Protein AF-A0A0G0X7K5-F1 (afdb_monomer)

Foldseek 3Di:
DDDDDDDPDDDDDDDDDPDDDDPLDDDDDDPVVVVVVVVVVVVVVVVPPDDPPPVPPDWDKDKDDPDPFKIKIFTHPQVFDWDKDWDPDFDDQQKDWPPDPFGWDDDSNTTTITGDNTDDGDMIMIGGNVVVVVVVVVVVVVVVVVVVVVVVVVVVVVVVVVVVVVVPD

Sequence (169 aa):
MSIIPINGGTEFELINYTGFNTVNALLILETSEYSQLLGGVRTVNSGMDREPDFTRIYPDITVKQINPTRYEFNVRGAGAATGVVSFAKPFNKNWELVGLEQEPVVINGYVNGWEIPELTDGDYVIEYKPQRYFYFGSIVSLLTLGGLVFYLIEAKLVRVSVRRSKSHG

Radius of gyration: 30.06 Å; Cα contacts (8 Å, |Δi|>4): 167; chains: 1; bounding box: 74×30×95 Å

Secondary structure (DSSP, 8-state):
-------SS--------SS-----------HHHHHHHHHHHHHHHTT--S---TTS-PPEEEEEEEETTEEEEEEES-TTEEEEEEEEEE--TTEEEETS----EEETTTEEEEEEEEE-SEEEEEEETHHHHHHHHHHHHHHHHHHHHHHHHHHHHHHHHHHHHTT--

Structure (mmCIF, N/CA/C/O backbone):
data_AF-A0A0G0X7K5-F1
#
_entry.id   AF-A0A0G0X7K5-F1
#
loop_
_atom_site.group_PDB
_atom_site.id
_atom_site.type_symbol
_atom_site.label_atom_id
_atom_site.label_alt_id
_atom_site.label_comp_id
_atom_site.label_asym_id
_atom_site.label_entity_id
_atom_site.label_seq_id
_atom_site.pdbx_PDB_ins_code
_atom_site.Cartn_x
_atom_site.Cartn_y
_atom_site.Cartn_z
_atom_site.occupancy
_atom_site.B_iso_or_equiv
_atom_site.auth_seq_id
_atom_site.auth_comp_id
_atom_site.auth_asym_id
_atom_site.auth_atom_id
_atom_site.pdbx_PDB_model_num
ATOM 1 N N . MET A 1 1 ? 9.930 -7.606 -25.739 1.00 44.78 1 MET A N 1
ATOM 2 C CA . MET A 1 1 ? 8.893 -7.356 -26.763 1.00 44.78 1 MET A CA 1
ATOM 3 C C . MET A 1 1 ? 8.997 -8.474 -27.785 1.00 44.78 1 MET A C 1
ATOM 5 O O . MET A 1 1 ? 10.065 -8.625 -28.357 1.00 44.78 1 MET A O 1
ATOM 9 N N . SER A 1 2 ? 7.964 -9.303 -27.938 1.00 49.69 2 SER A N 1
ATOM 10 C CA . SER A 1 2 ? 7.922 -10.324 -28.995 1.00 49.69 2 SER A CA 1
ATOM 11 C C . SER A 1 2 ? 6.981 -9.830 -30.086 1.00 49.69 2 SER A C 1
ATOM 13 O O . SER A 1 2 ? 5.915 -9.311 -29.760 1.00 49.69 2 SER A O 1
ATOM 15 N N . ILE A 1 3 ? 7.386 -9.932 -31.352 1.00 55.00 3 ILE A N 1
ATOM 16 C CA . ILE A 1 3 ? 6.558 -9.527 -32.492 1.00 55.00 3 ILE A CA 1
ATOM 17 C C . ILE A 1 3 ? 6.339 -10.759 -33.365 1.00 55.00 3 ILE A C 1
ATOM 19 O O . ILE A 1 3 ? 7.305 -11.356 -33.838 1.00 55.00 3 ILE A O 1
ATOM 23 N N . ILE A 1 4 ? 5.077 -11.143 -33.552 1.00 62.53 4 ILE A N 1
ATOM 24 C CA . ILE A 1 4 ? 4.682 -12.379 -34.234 1.00 62.53 4 ILE A CA 1
ATOM 25 C C . ILE A 1 4 ? 3.898 -12.002 -35.500 1.00 62.53 4 ILE A C 1
ATOM 27 O O . ILE A 1 4 ? 2.893 -11.300 -35.385 1.00 62.53 4 ILE A O 1
ATOM 31 N N . PRO A 1 5 ? 4.329 -12.426 -36.702 1.00 59.19 5 PRO A N 1
ATOM 32 C CA . PRO A 1 5 ? 3.564 -12.209 -37.926 1.00 59.19 5 PRO A CA 1
ATOM 33 C C . PRO A 1 5 ? 2.295 -13.074 -37.929 1.00 59.19 5 PRO A C 1
ATOM 35 O O . PRO A 1 5 ? 2.350 -14.269 -37.642 1.00 59.19 5 PRO A O 1
ATOM 38 N N . ILE A 1 6 ? 1.154 -12.466 -38.257 1.00 63.25 6 ILE A N 1
ATOM 39 C CA . ILE A 1 6 ? -0.174 -13.092 -38.210 1.00 63.25 6 ILE A CA 1
ATOM 40 C C . ILE A 1 6 ? -0.648 -13.346 -39.649 1.00 63.25 6 ILE A C 1
ATOM 42 O O . ILE A 1 6 ? -0.846 -12.392 -40.396 1.00 63.25 6 ILE A O 1
ATOM 46 N N . ASN A 1 7 ? -0.853 -14.608 -40.043 1.00 58.62 7 ASN A N 1
ATOM 47 C CA . ASN A 1 7 ? -1.317 -14.988 -41.387 1.00 58.62 7 ASN A CA 1
ATOM 48 C C . ASN A 1 7 ? -2.648 -15.757 -41.308 1.00 58.62 7 ASN A C 1
ATOM 50 O O . ASN A 1 7 ? -2.661 -16.977 -41.424 1.00 58.62 7 ASN A O 1
ATOM 54 N N . GLY A 1 8 ? -3.761 -15.035 -41.129 1.00 61.16 8 GLY A N 1
ATOM 55 C CA . GLY A 1 8 ? -5.125 -15.589 -41.123 1.00 61.16 8 GLY A CA 1
ATOM 56 C C . GLY A 1 8 ? -5.477 -16.448 -39.894 1.00 61.16 8 GLY A C 1
ATOM 57 O O . GLY A 1 8 ? -4.649 -17.187 -39.376 1.00 61.16 8 GLY A O 1
ATOM 58 N N . GLY A 1 9 ? -6.725 -16.334 -39.413 1.00 56.75 9 GLY A N 1
ATOM 59 C CA . GLY A 1 9 ? -7.329 -17.227 -38.406 1.00 56.75 9 GLY A CA 1
ATOM 60 C C . GLY A 1 9 ? -6.487 -17.510 -37.155 1.00 56.75 9 GLY A C 1
ATOM 61 O O . GLY A 1 9 ? -6.397 -18.657 -36.736 1.00 56.75 9 GLY A O 1
ATOM 62 N N . THR A 1 10 ? -5.815 -16.503 -36.596 1.00 64.88 10 THR A N 1
ATOM 63 C CA . THR A 1 10 ? -4.882 -16.709 -35.480 1.00 64.88 10 THR A CA 1
ATOM 64 C C . THR A 1 10 ? -5.590 -16.573 -34.138 1.00 64.88 10 THR A C 1
ATOM 66 O O . THR A 1 10 ? -6.101 -15.505 -33.803 1.00 64.88 10 THR A O 1
ATOM 69 N N . GLU A 1 11 ? -5.594 -17.657 -33.368 1.00 60.44 11 GLU A N 1
ATOM 70 C CA . GLU A 1 11 ? -6.026 -17.676 -31.973 1.00 60.44 11 GLU A CA 1
ATOM 71 C C . GLU A 1 11 ? -4.807 -17.512 -31.058 1.00 60.44 11 GLU A C 1
ATOM 73 O O . GLU A 1 11 ? -3.760 -18.124 -31.275 1.00 60.44 11 GLU A O 1
ATOM 78 N N . PHE A 1 12 ? -4.935 -16.661 -30.040 1.00 64.31 12 PHE A N 1
ATOM 79 C CA . PHE A 1 12 ? -3.901 -16.447 -29.032 1.00 64.31 12 PHE A CA 1
ATOM 80 C C . PHE A 1 12 ? -4.376 -17.014 -27.702 1.00 64.31 12 PHE A C 1
ATOM 82 O O . PHE A 1 12 ? -5.372 -16.549 -27.148 1.00 64.31 12 PHE A O 1
ATOM 89 N N . GLU A 1 13 ? -3.636 -17.980 -27.166 1.00 60.25 13 GLU A N 1
ATOM 90 C CA . GLU A 1 13 ? -3.851 -18.480 -25.813 1.00 60.25 13 GLU A CA 1
ATOM 91 C C . GLU A 1 13 ? -2.843 -17.819 -24.867 1.00 60.25 13 GLU A C 1
ATOM 93 O O . GLU A 1 13 ? -1.630 -18.019 -24.965 1.00 60.25 13 GLU A O 1
ATOM 98 N N . LEU A 1 14 ? -3.341 -16.982 -23.956 1.00 62.12 14 LEU A N 1
ATOM 99 C CA . LEU A 1 14 ? -2.516 -16.372 -22.918 1.00 62.12 14 LEU A CA 1
ATOM 100 C C . LEU A 1 14 ? -2.311 -17.379 -21.785 1.00 62.12 14 LEU A C 1
ATOM 102 O O . LEU A 1 14 ? -3.118 -17.484 -20.863 1.00 62.12 14 LEU A O 1
ATOM 106 N N . ILE A 1 15 ? -1.209 -18.117 -21.859 1.00 55.06 15 ILE A N 1
ATOM 107 C CA . ILE A 1 15 ? -0.809 -19.084 -20.836 1.00 55.06 15 ILE A CA 1
ATOM 108 C C . ILE A 1 15 ? -0.073 -18.389 -19.686 1.00 55.06 15 ILE A C 1
ATOM 110 O O . ILE A 1 15 ? 1.026 -17.856 -19.846 1.00 55.06 15 ILE A O 1
ATOM 114 N N . ASN A 1 16 ? -0.672 -18.399 -18.494 1.00 48.00 16 ASN A N 1
ATOM 115 C CA . ASN A 1 16 ? -0.023 -17.896 -17.287 1.00 48.00 16 ASN A CA 1
ATOM 116 C C . ASN A 1 16 ? 0.835 -19.002 -16.654 1.00 48.00 16 ASN A C 1
ATOM 118 O O . ASN A 1 16 ? 0.345 -19.811 -15.867 1.00 48.00 16 ASN A O 1
ATOM 122 N N . TYR A 1 17 ? 2.123 -19.038 -16.994 1.00 45.22 17 TYR A N 1
ATOM 123 C CA . TYR A 1 17 ? 3.095 -19.808 -16.223 1.00 45.22 17 TYR A CA 1
ATOM 124 C C . TYR A 1 17 ? 3.401 -19.056 -14.925 1.00 45.22 17 TYR A C 1
ATOM 126 O O . TYR A 1 17 ? 3.872 -17.923 -14.979 1.00 45.22 17 TYR A O 1
ATOM 134 N N . THR A 1 18 ? 3.086 -19.692 -13.789 1.00 41.97 18 THR A N 1
ATOM 135 C CA . THR A 1 18 ? 3.345 -19.275 -12.394 1.00 41.97 18 THR A CA 1
ATOM 136 C C . THR A 1 18 ? 4.115 -17.954 -12.246 1.00 41.97 18 THR A C 1
ATOM 138 O O . THR A 1 18 ? 5.344 -17.939 -12.288 1.00 41.97 18 THR A O 1
ATOM 141 N N . GLY A 1 19 ? 3.390 -16.847 -12.060 1.00 53.41 19 GLY A N 1
ATOM 142 C CA . GLY A 1 19 ? 3.965 -15.508 -11.922 1.00 53.41 19 GLY A CA 1
ATOM 143 C C . GLY A 1 19 ? 3.018 -14.399 -12.395 1.00 53.41 19 GLY A C 1
ATOM 144 O O . GLY A 1 19 ? 1.858 -14.645 -12.724 1.00 53.41 19 GLY A O 1
ATOM 145 N N . PHE A 1 20 ? 3.517 -13.159 -12.408 1.00 48.44 20 PHE A N 1
ATOM 146 C CA . PHE A 1 20 ? 2.822 -11.984 -12.944 1.00 48.44 20 PHE A CA 1
ATOM 147 C C . PHE A 1 20 ? 3.263 -11.776 -14.406 1.00 48.44 20 PHE A C 1
ATOM 149 O O . PHE A 1 20 ? 4.262 -11.114 -14.667 1.00 48.44 20 PHE A O 1
ATOM 156 N N . ASN A 1 21 ? 2.547 -12.369 -15.367 1.00 53.97 21 ASN A N 1
ATOM 157 C CA . ASN A 1 21 ? 2.735 -12.098 -16.797 1.00 53.97 21 ASN A CA 1
ATOM 158 C C . ASN A 1 21 ? 1.659 -11.109 -17.260 1.00 53.97 21 ASN A C 1
ATOM 160 O O . ASN A 1 21 ? 0.503 -11.493 -17.430 1.00 53.97 21 ASN A O 1
ATOM 164 N N . THR A 1 22 ? 2.012 -9.835 -17.447 1.00 58.88 22 THR A N 1
ATOM 165 C CA . THR A 1 22 ? 1.096 -8.835 -18.014 1.00 58.88 22 THR A CA 1
ATOM 166 C C . THR A 1 22 ? 1.461 -8.542 -19.462 1.00 58.88 22 THR A C 1
ATOM 168 O O . THR A 1 22 ? 2.548 -8.058 -19.777 1.00 58.88 22 THR A O 1
ATOM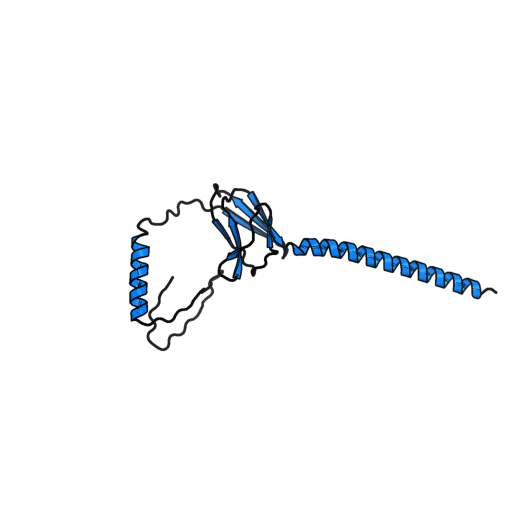 171 N N . VAL A 1 23 ? 0.520 -8.805 -20.368 1.00 58.16 23 VAL A N 1
ATOM 172 C CA . VAL A 1 23 ? 0.554 -8.208 -21.704 1.00 58.16 23 VAL A CA 1
ATOM 173 C C . VAL A 1 23 ? 0.059 -6.775 -21.546 1.00 58.16 23 VAL A C 1
ATOM 175 O O . VAL A 1 23 ? -1.139 -6.534 -21.443 1.00 58.16 23 VAL A O 1
ATOM 178 N N . ASN A 1 24 ? 0.990 -5.824 -21.462 1.00 54.38 24 ASN A N 1
ATOM 179 C CA . ASN A 1 24 ? 0.648 -4.416 -21.226 1.00 54.38 24 ASN A CA 1
ATOM 180 C C . ASN A 1 24 ? 0.003 -3.747 -22.453 1.00 54.38 24 ASN A C 1
ATOM 182 O O . ASN A 1 24 ? -0.734 -2.778 -22.300 1.00 54.38 24 ASN A O 1
ATOM 186 N N . ALA A 1 25 ? 0.276 -4.248 -23.661 1.00 61.38 25 ALA A N 1
ATOM 187 C CA . ALA A 1 25 ? -0.343 -3.775 -24.893 1.00 61.38 25 ALA A CA 1
ATOM 188 C C . ALA A 1 25 ? -0.341 -4.874 -25.962 1.00 61.38 25 ALA A C 1
ATOM 190 O O . ALA A 1 25 ? 0.635 -5.615 -26.097 1.00 61.38 25 ALA A O 1
ATOM 191 N N . LEU A 1 26 ? -1.420 -4.932 -26.742 1.00 69.25 26 LEU A N 1
ATOM 192 C CA . LEU A 1 26 ? -1.509 -5.681 -27.991 1.00 69.25 26 LEU A CA 1
ATOM 193 C C . LEU A 1 26 ? -1.776 -4.674 -29.108 1.00 69.25 26 LEU A C 1
ATOM 195 O O . LEU A 1 26 ? -2.696 -3.865 -28.996 1.00 69.25 26 LEU A O 1
ATOM 199 N N . LEU A 1 27 ? -0.973 -4.717 -30.167 1.00 68.56 27 LEU A N 1
ATOM 200 C CA . LEU A 1 27 ? -1.111 -3.826 -31.312 1.00 68.56 27 LEU A CA 1
ATOM 201 C C . LEU A 1 27 ? -1.166 -4.659 -32.589 1.00 68.56 27 LEU A C 1
ATOM 203 O O . LEU A 1 27 ? -0.325 -5.534 -32.796 1.00 68.56 27 LEU A O 1
ATOM 207 N N . ILE A 1 28 ? -2.158 -4.378 -33.430 1.00 75.44 28 ILE A N 1
ATOM 208 C CA . ILE A 1 28 ? -2.260 -4.932 -34.779 1.00 75.44 28 ILE A CA 1
ATOM 209 C C . ILE A 1 28 ? -1.668 -3.889 -35.717 1.00 75.44 28 ILE A C 1
ATOM 211 O O . ILE A 1 28 ? -2.056 -2.727 -35.660 1.00 75.44 28 ILE A O 1
ATOM 215 N N . LEU A 1 29 ? -0.709 -4.311 -36.532 1.00 76.06 29 LEU A N 1
ATOM 216 C CA . LEU A 1 29 ? 0.061 -3.437 -37.407 1.00 76.06 29 LEU A CA 1
ATOM 217 C C . LEU A 1 29 ? -0.089 -3.877 -38.852 1.00 76.06 29 LEU A C 1
ATOM 219 O O . LEU A 1 29 ? -0.098 -5.079 -39.140 1.00 76.06 29 LEU A O 1
ATOM 223 N N . GLU A 1 30 ? -0.113 -2.911 -39.761 1.00 79.19 30 GLU A N 1
ATOM 224 C CA . GLU A 1 30 ? 0.083 -3.209 -41.174 1.00 79.19 30 GLU A CA 1
ATOM 225 C C . GLU A 1 30 ? 1.543 -3.616 -41.443 1.00 79.19 30 GLU A C 1
ATOM 227 O O . GLU A 1 30 ? 2.476 -3.248 -40.725 1.00 79.19 30 GLU A O 1
ATOM 232 N N . THR A 1 31 ? 1.779 -4.387 -42.508 1.00 77.81 31 THR A N 1
ATOM 233 C CA . THR A 1 31 ? 3.120 -4.907 -42.845 1.00 77.81 31 THR A CA 1
ATOM 234 C C . THR A 1 31 ? 4.152 -3.790 -43.068 1.00 77.81 31 THR A C 1
ATOM 236 O O . THR A 1 31 ? 5.345 -3.964 -42.792 1.00 77.81 31 THR A O 1
ATOM 239 N N . SER A 1 32 ? 3.704 -2.626 -43.541 1.00 79.88 32 SER A N 1
ATOM 240 C CA . SER A 1 32 ? 4.526 -1.428 -43.736 1.00 79.88 32 SER A CA 1
ATOM 241 C C . SER A 1 32 ? 4.979 -0.823 -42.401 1.00 79.88 32 SER A C 1
ATOM 243 O O . SER A 1 32 ? 6.162 -0.520 -42.238 1.00 79.88 32 SER A O 1
ATOM 245 N N . GLU A 1 33 ? 4.079 -0.718 -41.423 1.00 78.06 33 GLU A N 1
ATOM 246 C CA . GLU A 1 33 ? 4.358 -0.241 -40.065 1.00 78.06 33 GLU A CA 1
ATOM 247 C C . GLU A 1 33 ? 5.258 -1.219 -39.301 1.00 78.06 33 GLU A C 1
ATOM 249 O O . GLU A 1 33 ? 6.231 -0.807 -38.667 1.00 78.06 33 GLU A O 1
ATOM 254 N N . TYR A 1 34 ? 5.008 -2.527 -39.436 1.00 74.12 34 TYR A N 1
ATOM 255 C CA . TYR A 1 34 ? 5.870 -3.583 -38.893 1.00 74.12 34 TYR A CA 1
ATOM 256 C C . TYR A 1 34 ? 7.324 -3.421 -39.352 1.00 74.12 34 TYR A C 1
ATOM 258 O O . TYR A 1 34 ? 8.255 -3.477 -38.546 1.00 74.12 34 TYR A O 1
ATOM 266 N N . SER A 1 35 ? 7.522 -3.165 -40.646 1.00 74.88 35 SER A N 1
ATOM 267 C CA . SER A 1 35 ? 8.855 -3.012 -41.231 1.00 74.88 35 SER A CA 1
ATOM 268 C C . SER A 1 35 ? 9.583 -1.770 -40.699 1.00 74.88 35 SER A C 1
ATOM 270 O O . SER A 1 35 ? 10.788 -1.826 -40.443 1.00 74.88 35 SER A O 1
ATOM 272 N N . GLN A 1 36 ? 8.859 -0.668 -40.468 1.00 78.19 36 GLN A N 1
ATOM 273 C CA . GLN A 1 36 ? 9.415 0.555 -39.874 1.00 78.19 36 GLN A CA 1
ATOM 274 C C . GLN A 1 36 ? 9.813 0.350 -38.406 1.00 78.19 36 GLN A C 1
ATOM 276 O O . GLN A 1 36 ? 10.902 0.760 -37.999 1.00 78.19 36 GLN A O 1
ATOM 281 N N . LEU A 1 37 ? 8.983 -0.348 -37.623 1.00 72.31 37 LEU A N 1
ATOM 282 C CA . LEU A 1 37 ? 9.294 -0.664 -36.227 1.00 72.31 37 LEU A CA 1
ATOM 283 C C . LEU A 1 37 ? 10.499 -1.597 -36.102 1.00 72.31 37 LEU A C 1
ATOM 285 O O . LEU A 1 37 ? 11.361 -1.363 -35.256 1.00 72.31 37 LEU A O 1
ATOM 289 N N . LEU A 1 38 ? 10.616 -2.612 -36.962 1.00 69.19 38 LEU A N 1
ATOM 290 C CA . LEU A 1 38 ? 11.802 -3.471 -36.987 1.00 69.19 38 LEU A CA 1
ATOM 291 C C . LEU A 1 38 ? 13.081 -2.689 -37.299 1.00 69.19 38 LEU A C 1
ATOM 293 O O . LEU A 1 38 ? 14.127 -2.989 -36.723 1.00 69.19 38 LEU A O 1
ATOM 297 N N . GLY A 1 39 ? 13.002 -1.691 -38.183 1.00 69.44 39 GLY A N 1
ATOM 298 C CA . GLY A 1 39 ? 14.114 -0.782 -38.458 1.00 69.44 39 GLY A CA 1
ATOM 299 C C . GLY A 1 39 ? 14.579 -0.046 -37.199 1.00 69.44 39 GLY A C 1
ATOM 300 O O . GLY A 1 39 ? 15.767 -0.054 -36.891 1.00 69.44 39 GLY A O 1
ATOM 301 N N . GLY A 1 40 ? 13.643 0.513 -36.425 1.00 64.75 40 GLY A N 1
ATOM 302 C CA . GLY A 1 40 ? 13.940 1.199 -35.161 1.00 64.75 40 GLY A CA 1
ATOM 303 C C . GLY A 1 40 ? 14.472 0.274 -34.059 1.00 64.75 40 GLY A C 1
ATOM 304 O O . GLY A 1 40 ? 15.447 0.612 -33.391 1.00 64.75 40 GLY A O 1
ATOM 305 N N . VAL A 1 41 ? 13.889 -0.920 -33.898 1.00 62.31 41 VAL A N 1
ATOM 306 C CA . VAL A 1 41 ? 14.324 -1.916 -32.898 1.00 62.31 41 VAL A CA 1
ATOM 307 C C . VAL A 1 41 ? 15.745 -2.405 -33.178 1.00 62.31 41 VAL A C 1
ATOM 309 O O . VAL A 1 41 ? 16.533 -2.567 -32.248 1.00 62.31 41 VAL A O 1
ATOM 312 N N . ARG A 1 42 ? 16.109 -2.603 -34.452 1.00 59.81 42 ARG A N 1
ATOM 313 C CA . ARG A 1 42 ? 17.480 -2.973 -34.833 1.00 59.81 42 ARG A CA 1
ATOM 314 C C . ARG A 1 42 ? 18.482 -1.890 -34.443 1.00 59.81 42 ARG A C 1
ATOM 316 O O . ARG A 1 42 ? 19.500 -2.230 -33.864 1.00 59.81 42 ARG A O 1
ATOM 323 N N . THR A 1 43 ? 18.164 -0.613 -34.656 1.00 60.56 43 THR A N 1
ATOM 324 C CA . THR A 1 43 ? 19.022 0.513 -34.243 1.00 60.56 43 THR A CA 1
ATOM 325 C C . THR A 1 43 ? 19.219 0.581 -32.724 1.00 60.56 43 THR A C 1
ATOM 327 O O . THR A 1 43 ? 20.326 0.853 -32.272 1.00 60.56 43 THR A O 1
ATOM 330 N N . VAL A 1 44 ? 18.184 0.288 -31.926 1.00 61.00 44 VAL A N 1
ATOM 331 C CA . VAL A 1 44 ? 18.293 0.218 -30.453 1.00 61.00 44 VAL A CA 1
ATOM 332 C C . VAL A 1 44 ? 19.165 -0.961 -30.017 1.00 61.00 44 VAL A C 1
ATOM 334 O O . VAL A 1 44 ? 20.057 -0.791 -29.190 1.00 61.00 44 VAL A O 1
ATOM 337 N N . ASN A 1 45 ? 18.958 -2.141 -30.606 1.00 57.75 45 ASN A N 1
ATOM 338 C CA . ASN A 1 45 ? 19.744 -3.333 -30.283 1.00 57.75 45 ASN A CA 1
ATOM 339 C C . ASN A 1 45 ? 21.209 -3.200 -30.726 1.00 57.75 45 ASN A C 1
ATOM 341 O O . ASN A 1 45 ? 22.096 -3.662 -30.022 1.00 57.75 45 ASN A O 1
ATOM 345 N N . SER A 1 46 ? 21.474 -2.522 -31.846 1.00 58.72 46 SER A N 1
ATOM 346 C CA . SER A 1 46 ? 22.827 -2.186 -32.309 1.00 58.72 46 SER A CA 1
ATOM 347 C C . SER A 1 46 ? 23.509 -1.091 -31.482 1.00 58.72 46 SER A C 1
ATOM 349 O O . SER A 1 46 ? 24.700 -0.883 -31.640 1.00 58.72 46 SER A O 1
ATOM 351 N N . GLY A 1 47 ? 22.785 -0.375 -30.615 1.00 58.84 47 GLY A N 1
ATOM 352 C CA . GLY A 1 47 ? 23.376 0.487 -29.584 1.00 58.84 47 GLY A CA 1
ATOM 353 C C . GLY A 1 47 ? 23.653 -0.251 -28.268 1.00 58.84 47 GLY A C 1
ATOM 354 O O . GLY A 1 47 ? 24.283 0.301 -27.366 1.00 58.84 47 GLY A O 1
ATOM 355 N N . MET A 1 48 ? 23.188 -1.498 -28.148 1.00 54.94 48 MET A N 1
ATOM 356 C CA . MET A 1 48 ? 23.372 -2.375 -26.994 1.00 54.94 48 MET A CA 1
ATOM 357 C C . MET A 1 48 ? 24.548 -3.333 -27.249 1.00 54.94 48 MET A C 1
ATOM 359 O O . MET A 1 48 ? 24.434 -4.541 -27.093 1.00 54.94 48 MET A O 1
ATOM 363 N N . ASP A 1 49 ? 25.704 -2.784 -27.639 1.00 57.28 49 ASP A N 1
ATOM 364 C CA . ASP A 1 49 ? 26.942 -3.537 -27.931 1.00 57.28 49 ASP A CA 1
ATOM 365 C C . ASP A 1 49 ? 27.598 -4.168 -26.687 1.00 57.28 49 ASP A C 1
ATOM 367 O O . ASP A 1 49 ? 28.636 -4.827 -26.768 1.00 57.28 49 ASP A O 1
ATOM 371 N N . ARG A 1 50 ? 27.014 -3.95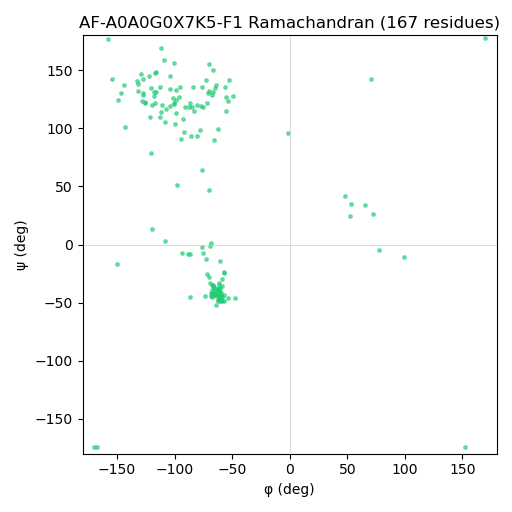4 -25.506 1.00 57.94 50 ARG A N 1
ATOM 372 C CA . ARG A 1 50 ? 27.415 -4.603 -24.262 1.00 57.94 50 ARG A CA 1
ATOM 373 C C . ARG A 1 50 ? 26.301 -5.539 -23.844 1.00 57.94 50 ARG A C 1
ATOM 375 O O . ARG A 1 50 ? 25.216 -5.079 -23.489 1.00 57.94 50 ARG A O 1
ATOM 382 N N . GLU A 1 51 ? 26.596 -6.836 -23.861 1.00 55.22 51 GLU A N 1
ATOM 383 C CA . GLU A 1 51 ? 25.807 -7.804 -23.109 1.00 55.22 51 GLU A CA 1
ATOM 384 C C . GLU A 1 51 ? 25.658 -7.252 -21.679 1.00 55.22 51 GLU A C 1
ATOM 386 O O . GLU A 1 51 ? 26.661 -6.803 -21.106 1.00 55.22 51 GLU A O 1
ATOM 391 N N . PRO A 1 52 ? 24.437 -7.152 -21.127 1.00 55.00 52 PRO A N 1
ATOM 392 C CA . PRO A 1 52 ? 24.264 -6.672 -19.769 1.00 55.00 52 PRO A CA 1
ATOM 393 C C . PRO A 1 52 ? 25.145 -7.505 -18.844 1.00 55.00 52 PRO A C 1
ATOM 395 O O . PRO A 1 52 ? 25.064 -8.729 -18.825 1.00 55.00 52 PRO A O 1
ATOM 398 N N . ASP A 1 53 ? 26.016 -6.825 -18.104 1.00 49.94 53 ASP A N 1
ATOM 399 C CA . ASP A 1 53 ? 26.853 -7.454 -17.098 1.00 49.94 53 ASP A CA 1
ATOM 400 C C . ASP A 1 53 ? 25.951 -7.976 -15.968 1.00 49.94 53 ASP A C 1
ATOM 402 O O . ASP A 1 53 ? 25.624 -7.265 -15.012 1.00 49.94 53 ASP A O 1
ATOM 406 N N . PHE A 1 54 ? 25.500 -9.224 -16.106 1.00 51.78 54 PHE A N 1
ATOM 407 C CA . PHE A 1 54 ? 24.696 -9.932 -15.110 1.00 51.78 54 PHE A CA 1
ATOM 408 C C . PHE A 1 54 ? 25.492 -10.262 -13.838 1.00 51.78 54 PHE A C 1
ATOM 410 O O . PHE A 1 54 ? 24.937 -10.840 -12.908 1.00 51.78 54 PHE A O 1
ATOM 417 N N . THR A 1 55 ? 26.769 -9.869 -13.760 1.00 50.84 55 THR A N 1
ATOM 418 C CA . THR A 1 55 ? 27.558 -9.909 -12.524 1.00 50.84 55 THR A CA 1
ATOM 419 C C . THR A 1 55 ? 27.199 -8.767 -11.566 1.00 50.84 55 THR A C 1
ATOM 421 O O . THR A 1 55 ? 27.726 -8.725 -10.453 1.00 50.84 55 THR A O 1
ATOM 424 N N . ARG A 1 56 ? 26.282 -7.852 -11.941 1.00 55.28 56 ARG A N 1
ATOM 425 C CA . ARG A 1 56 ? 25.643 -6.948 -10.974 1.00 55.28 56 ARG A CA 1
ATOM 426 C C . ARG A 1 56 ? 24.993 -7.779 -9.872 1.00 55.28 56 ARG A C 1
ATOM 428 O O . ARG A 1 56 ? 24.038 -8.513 -10.107 1.00 55.28 56 ARG A O 1
ATOM 435 N N . ILE A 1 57 ? 25.519 -7.624 -8.661 1.00 58.47 57 ILE A N 1
ATOM 436 C CA . ILE A 1 57 ? 24.922 -8.148 -7.438 1.00 58.47 57 ILE A CA 1
ATOM 437 C C . ILE A 1 57 ? 23.571 -7.447 -7.296 1.00 58.47 57 ILE A C 1
ATOM 439 O O . ILE A 1 57 ? 23.504 -6.277 -6.921 1.00 58.47 57 ILE A O 1
ATOM 443 N N . TYR A 1 58 ? 22.497 -8.125 -7.692 1.00 69.94 58 TYR A N 1
ATOM 444 C CA . TYR A 1 58 ? 21.159 -7.666 -7.362 1.00 69.94 58 TYR A CA 1
ATOM 445 C C . TYR A 1 58 ? 21.016 -7.722 -5.842 1.00 69.94 58 TYR A C 1
ATOM 447 O O . TYR A 1 58 ? 21.463 -8.707 -5.243 1.00 69.94 58 TYR A O 1
ATOM 455 N N . PRO A 1 59 ? 20.412 -6.701 -5.213 1.00 80.44 59 PRO A N 1
ATOM 456 C CA . PRO A 1 59 ? 20.090 -6.807 -3.806 1.00 80.44 59 PRO A CA 1
ATOM 457 C C . PRO A 1 59 ? 19.227 -8.045 -3.582 1.00 80.44 59 PRO A C 1
ATOM 459 O O . PRO A 1 59 ? 18.272 -8.289 -4.326 1.00 80.44 59 PRO A O 1
ATOM 462 N N . ASP A 1 60 ? 19.552 -8.805 -2.547 1.00 84.00 60 ASP A N 1
ATOM 463 C CA . ASP A 1 60 ? 18.648 -9.823 -2.042 1.00 84.00 60 ASP A CA 1
ATOM 464 C C . ASP A 1 60 ? 17.490 -9.112 -1.336 1.00 84.00 60 ASP A C 1
ATOM 466 O O . ASP A 1 60 ? 17.703 -8.294 -0.435 1.00 84.00 60 ASP A O 1
ATOM 470 N N . ILE A 1 61 ? 16.267 -9.377 -1.798 1.00 85.50 61 ILE A N 1
ATOM 471 C CA . ILE A 1 61 ? 15.049 -8.753 -1.285 1.00 85.50 61 ILE A CA 1
ATOM 472 C C . ILE A 1 61 ? 14.123 -9.850 -0.778 1.00 85.50 61 ILE A C 1
ATOM 474 O O . ILE A 1 61 ? 13.506 -10.582 -1.553 1.00 85.50 61 ILE A O 1
ATOM 478 N N . THR A 1 62 ? 13.963 -9.913 0.539 1.00 89.31 62 THR A N 1
ATOM 479 C CA . THR A 1 62 ? 12.997 -10.806 1.182 1.00 89.31 62 THR A CA 1
ATOM 480 C C . THR A 1 62 ? 11.769 -10.013 1.599 1.00 89.31 62 THR A C 1
ATOM 482 O O . THR A 1 62 ? 11.884 -9.033 2.328 1.00 89.31 62 THR A O 1
ATOM 485 N N . VAL A 1 63 ? 10.579 -10.451 1.180 1.00 91.06 63 VAL A N 1
ATOM 486 C CA . VAL A 1 63 ? 9.308 -9.774 1.483 1.00 91.06 63 VAL A CA 1
ATOM 487 C C . VAL A 1 63 ? 8.449 -10.631 2.404 1.00 91.06 63 VAL A C 1
ATOM 489 O O . VAL A 1 63 ? 8.251 -11.823 2.172 1.00 91.06 63 VAL A O 1
ATOM 492 N N . LYS A 1 64 ? 7.869 -10.003 3.424 1.00 93.31 64 LYS A N 1
ATOM 493 C CA . LYS A 1 64 ? 6.929 -10.612 4.358 1.00 93.31 64 LYS A CA 1
ATOM 494 C C . LYS A 1 64 ? 5.666 -9.768 4.471 1.00 93.31 64 LYS A C 1
ATOM 496 O O . LYS A 1 64 ? 5.691 -8.599 4.851 1.00 93.31 64 LYS A O 1
ATOM 501 N N . GLN A 1 65 ? 4.523 -10.389 4.204 1.00 94.31 65 GLN A N 1
ATOM 502 C CA . GLN A 1 65 ? 3.238 -9.791 4.540 1.00 94.31 65 GLN A CA 1
ATOM 503 C C . GLN A 1 65 ? 2.984 -9.946 6.043 1.00 94.31 65 GLN A C 1
ATOM 505 O O . GLN A 1 65 ? 2.900 -11.064 6.548 1.00 94.31 65 GLN A O 1
ATOM 510 N N . ILE A 1 66 ? 2.838 -8.828 6.754 1.00 95.62 66 ILE A N 1
ATOM 511 C CA . ILE A 1 66 ? 2.500 -8.834 8.183 1.00 95.62 66 ILE A CA 1
ATOM 512 C C . ILE A 1 66 ? 0.982 -8.887 8.356 1.00 95.62 66 ILE A C 1
ATOM 514 O O . ILE A 1 66 ? 0.465 -9.658 9.159 1.00 95.62 66 ILE A O 1
ATOM 518 N N . ASN A 1 67 ? 0.259 -8.067 7.589 1.00 93.31 67 ASN A N 1
ATOM 519 C CA . ASN A 1 67 ? -1.199 -8.074 7.491 1.00 93.31 67 ASN A CA 1
ATOM 520 C C . ASN A 1 67 ? -1.632 -7.426 6.153 1.00 93.31 67 ASN A C 1
ATOM 522 O O . ASN A 1 67 ? -0.782 -6.961 5.392 1.00 93.31 67 ASN A O 1
ATOM 526 N N . PRO A 1 68 ? -2.933 -7.369 5.809 1.00 93.31 68 PRO A N 1
ATOM 527 C CA . PRO A 1 68 ? -3.383 -6.787 4.539 1.00 93.31 68 PRO A CA 1
ATOM 528 C C . PRO A 1 68 ? -2.969 -5.327 4.297 1.00 93.31 68 PRO A C 1
ATOM 530 O O . PRO A 1 68 ? -2.889 -4.920 3.140 1.00 93.31 68 PRO A O 1
ATOM 533 N N . THR A 1 69 ? -2.685 -4.572 5.362 1.00 95.38 69 THR A N 1
ATOM 534 C CA . THR A 1 69 ? -2.331 -3.140 5.365 1.00 95.38 69 THR A CA 1
ATOM 535 C C . THR A 1 69 ? -0.864 -2.852 5.692 1.00 95.38 69 THR A C 1
ATOM 537 O O . THR A 1 69 ? -0.493 -1.684 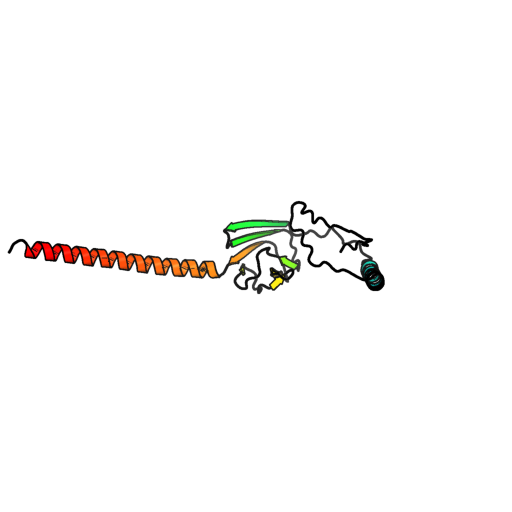5.790 1.00 95.38 69 THR A O 1
ATOM 540 N N . ARG A 1 70 ? -0.033 -3.885 5.887 1.00 95.25 70 ARG A N 1
ATOM 541 C CA . ARG A 1 70 ? 1.371 -3.737 6.287 1.00 95.25 70 ARG A CA 1
ATOM 542 C C . ARG A 1 70 ? 2.238 -4.859 5.725 1.00 95.25 70 ARG A C 1
ATOM 544 O O . ARG A 1 70 ? 1.994 -6.039 5.994 1.00 95.25 70 ARG A O 1
ATOM 551 N N . TYR A 1 71 ? 3.277 -4.467 5.005 1.00 95.38 71 TYR A N 1
ATOM 552 C CA . TYR A 1 71 ? 4.262 -5.350 4.391 1.00 95.38 71 TYR A CA 1
ATOM 553 C C . TYR A 1 71 ? 5.645 -4.890 4.819 1.00 95.38 71 TYR A C 1
ATOM 555 O O . TYR A 1 71 ? 5.888 -3.694 4.947 1.00 95.38 71 TYR A O 1
ATOM 563 N N . GLU A 1 72 ? 6.530 -5.840 5.049 1.00 94.56 72 GLU A N 1
ATOM 564 C CA . GLU A 1 72 ? 7.915 -5.594 5.418 1.00 94.56 72 GLU A CA 1
ATOM 565 C C . GLU A 1 72 ? 8.797 -6.230 4.355 1.00 94.56 72 GLU A C 1
ATOM 567 O O . GLU A 1 72 ? 8.525 -7.351 3.916 1.00 94.56 72 GLU A O 1
ATOM 572 N N . PHE A 1 73 ? 9.816 -5.513 3.906 1.00 91.12 73 PHE A N 1
ATOM 573 C CA . PHE A 1 73 ? 10.818 -6.077 3.023 1.00 91.12 73 PHE A CA 1
ATOM 574 C C . PHE A 1 73 ? 12.215 -5.736 3.523 1.00 91.12 73 PHE A C 1
ATOM 576 O O . PHE A 1 73 ? 12.505 -4.594 3.873 1.00 91.12 73 PHE A O 1
ATOM 583 N N . ASN A 1 74 ? 13.060 -6.758 3.578 1.00 91.25 74 ASN A N 1
ATOM 584 C CA . ASN A 1 74 ? 14.457 -6.642 3.951 1.00 91.25 74 ASN A CA 1
ATOM 585 C C . ASN A 1 74 ? 15.299 -6.618 2.678 1.00 91.25 74 ASN A C 1
ATOM 587 O O . ASN A 1 74 ? 15.095 -7.451 1.794 1.00 91.25 74 ASN A O 1
ATOM 591 N N . VAL A 1 75 ? 16.229 -5.672 2.607 1.00 89.75 75 VAL A N 1
ATOM 592 C CA . VAL A 1 75 ? 17.148 -5.498 1.482 1.00 89.75 75 VAL A CA 1
ATOM 593 C C . VAL A 1 75 ? 18.577 -5.733 1.963 1.00 89.75 75 VAL A C 1
ATOM 595 O O . VAL A 1 75 ? 18.988 -5.169 2.982 1.00 89.75 75 VAL A O 1
ATOM 598 N N . ARG A 1 76 ? 19.333 -6.562 1.236 1.00 89.19 76 ARG A N 1
ATOM 599 C CA . ARG A 1 76 ? 20.750 -6.862 1.497 1.00 89.19 76 ARG A CA 1
ATOM 600 C C . ARG A 1 76 ? 21.577 -6.743 0.226 1.00 89.19 76 ARG A C 1
ATOM 602 O O . ARG A 1 76 ? 21.173 -7.241 -0.818 1.00 89.19 76 ARG A O 1
ATOM 609 N N . GLY A 1 77 ? 22.760 -6.146 0.322 1.00 84.94 77 GLY A N 1
ATOM 610 C CA . GLY A 1 77 ? 23.662 -5.977 -0.816 1.00 84.94 77 GLY A CA 1
ATOM 611 C C . GLY A 1 77 ? 23.196 -4.934 -1.837 1.00 84.94 77 GLY A C 1
ATOM 612 O O . GLY A 1 77 ? 23.557 -5.044 -3.004 1.00 84.94 77 GLY A O 1
ATOM 613 N N . ALA A 1 78 ? 22.409 -3.931 -1.435 1.00 80.62 78 ALA A N 1
ATOM 614 C CA . ALA A 1 78 ? 21.903 -2.898 -2.342 1.00 80.62 78 ALA A CA 1
ATOM 615 C C . ALA A 1 78 ? 22.981 -1.935 -2.835 1.00 80.62 78 ALA A C 1
ATOM 617 O O . ALA A 1 78 ? 22.844 -1.391 -3.928 1.00 80.62 78 ALA A O 1
ATOM 618 N N . GLY A 1 79 ? 24.041 -1.714 -2.050 1.00 75.38 79 GLY A N 1
ATOM 619 C CA . GLY A 1 79 ? 25.198 -0.923 -2.475 1.00 75.38 79 GLY A CA 1
ATOM 620 C C . GLY A 1 79 ? 24.852 0.471 -3.015 1.00 75.38 79 GLY A C 1
ATOM 621 O O . GLY A 1 79 ? 25.520 0.918 -3.944 1.00 75.38 79 GLY A O 1
ATOM 622 N N . ALA A 1 80 ? 23.818 1.127 -2.467 1.00 76.06 80 ALA A N 1
ATOM 623 C CA . ALA A 1 80 ? 23.305 2.426 -2.921 1.00 76.06 80 ALA A CA 1
ATOM 624 C C . ALA A 1 80 ? 22.699 2.409 -4.343 1.00 76.06 80 ALA A C 1
ATOM 626 O O . ALA A 1 80 ? 22.800 3.379 -5.095 1.00 76.06 80 ALA A O 1
ATOM 627 N N . ALA A 1 81 ? 22.057 1.308 -4.740 1.00 73.94 81 ALA A N 1
ATOM 628 C CA . ALA A 1 81 ? 21.399 1.207 -6.038 1.00 73.94 81 ALA A CA 1
ATOM 629 C C . ALA A 1 81 ? 20.211 2.176 -6.165 1.00 73.94 81 ALA A C 1
ATOM 631 O O . ALA A 1 81 ? 19.344 2.244 -5.296 1.00 73.94 81 ALA A O 1
ATOM 632 N N . THR A 1 82 ? 20.126 2.870 -7.298 1.00 81.69 82 THR A N 1
ATOM 633 C CA . THR A 1 82 ? 18.925 3.612 -7.700 1.00 81.69 82 THR A CA 1
ATOM 634 C C . THR A 1 82 ? 17.951 2.666 -8.391 1.00 81.69 82 THR A C 1
ATOM 636 O O . THR A 1 82 ? 18.346 1.870 -9.248 1.00 81.69 82 THR A O 1
ATOM 639 N N . GLY A 1 83 ? 16.669 2.748 -8.052 1.00 81.56 83 GLY A N 1
ATOM 640 C CA . GLY A 1 83 ? 15.673 1.854 -8.620 1.00 81.56 83 GLY A CA 1
ATOM 641 C C . GLY A 1 83 ? 14.245 2.286 -8.353 1.00 81.56 83 GLY A C 1
ATOM 642 O O . GLY A 1 83 ? 13.970 3.351 -7.809 1.00 81.56 83 GLY A O 1
ATOM 643 N N . VAL A 1 84 ? 13.322 1.425 -8.758 1.00 85.75 84 VAL A N 1
ATOM 644 C CA . VAL A 1 84 ? 11.895 1.642 -8.569 1.00 85.75 84 VAL A CA 1
ATOM 645 C C . VAL A 1 84 ? 11.328 0.432 -7.844 1.00 85.75 84 VAL A C 1
ATOM 647 O O . VAL A 1 84 ? 11.439 -0.696 -8.327 1.00 85.75 84 VAL A O 1
ATOM 650 N N . VAL A 1 85 ? 10.701 0.660 -6.693 1.00 88.06 85 VAL A N 1
ATOM 651 C CA . VAL A 1 85 ? 9.964 -0.388 -5.983 1.00 88.06 85 VAL A CA 1
ATOM 652 C C . VAL A 1 85 ? 8.547 -0.427 -6.518 1.00 88.06 85 VAL A C 1
ATOM 654 O O . VAL A 1 85 ? 7.801 0.542 -6.395 1.00 88.06 85 VAL A O 1
ATOM 657 N N . SER A 1 86 ? 8.173 -1.567 -7.095 1.00 91.00 86 SER A N 1
ATOM 658 C CA . SER A 1 86 ? 6.809 -1.839 -7.535 1.00 91.00 86 SER A CA 1
ATOM 659 C C . SER A 1 86 ? 6.074 -2.675 -6.501 1.00 91.00 86 SER A C 1
ATOM 661 O O . SER A 1 86 ? 6.514 -3.762 -6.126 1.00 91.00 86 SER A O 1
ATOM 663 N N . PHE A 1 87 ? 4.933 -2.172 -6.044 1.00 92.69 87 PHE A N 1
ATOM 664 C CA . PHE A 1 87 ? 4.074 -2.848 -5.090 1.00 92.69 87 PHE A CA 1
ATOM 665 C C . PHE A 1 87 ? 2.776 -3.236 -5.779 1.00 92.69 87 PHE A C 1
ATOM 667 O O . PHE A 1 87 ? 1.965 -2.371 -6.087 1.00 92.69 87 PHE A O 1
ATOM 674 N N . ALA A 1 88 ? 2.572 -4.540 -6.000 1.00 89.12 88 ALA A N 1
ATOM 675 C CA . ALA A 1 88 ? 1.474 -5.121 -6.783 1.00 89.12 88 ALA A CA 1
ATOM 676 C C . ALA A 1 88 ? 0.076 -5.002 -6.124 1.00 89.12 88 ALA A C 1
ATOM 678 O O . ALA A 1 88 ? -0.695 -5.962 -6.048 1.00 89.12 88 ALA A O 1
ATOM 679 N N . LYS A 1 89 ? -0.265 -3.810 -5.632 1.00 89.19 89 LYS A N 1
ATOM 680 C CA . LYS A 1 89 ? -1.596 -3.375 -5.219 1.00 89.19 89 LYS A CA 1
ATOM 681 C C . LYS A 1 89 ? -2.035 -2.210 -6.108 1.00 89.19 89 LYS A C 1
ATOM 683 O O . LYS A 1 89 ? -1.183 -1.422 -6.517 1.00 89.19 89 LYS A O 1
ATOM 688 N N . PRO A 1 90 ? -3.343 -2.085 -6.391 1.00 91.44 90 PRO A N 1
ATOM 689 C CA . PRO A 1 90 ? -3.871 -0.947 -7.131 1.00 91.44 90 PRO A CA 1
ATOM 690 C C . PRO A 1 90 ? -3.446 0.378 -6.506 1.00 91.44 90 PRO A C 1
ATOM 692 O O . PRO A 1 90 ? -3.450 0.499 -5.277 1.00 91.44 90 PRO A O 1
ATOM 695 N N . PHE A 1 91 ? -3.134 1.355 -7.356 1.00 94.81 91 PHE A N 1
ATOM 696 C CA . PHE A 1 91 ? -2.657 2.655 -6.924 1.00 94.81 91 PHE A CA 1
ATOM 697 C C . PHE A 1 91 ? -3.622 3.318 -5.937 1.00 94.81 91 PHE A C 1
ATOM 699 O O . PHE A 1 91 ? -4.807 3.524 -6.209 1.00 94.81 91 PHE A O 1
ATOM 706 N N . ASN A 1 92 ? -3.076 3.712 -4.795 1.00 95.94 92 ASN A N 1
ATOM 707 C CA . ASN A 1 92 ? -3.719 4.576 -3.829 1.00 95.94 92 ASN A CA 1
ATOM 708 C C . ASN A 1 92 ? -2.655 5.444 -3.147 1.00 95.94 92 ASN A C 1
ATOM 710 O O . ASN A 1 92 ? -1.667 4.924 -2.628 1.00 95.94 92 ASN A O 1
ATOM 714 N N . LYS A 1 93 ? -2.890 6.760 -3.095 1.00 95.19 93 LYS A N 1
ATOM 715 C CA . LYS A 1 93 ? -1.998 7.745 -2.453 1.00 95.19 93 LYS A CA 1
ATOM 716 C C . LYS A 1 93 ? -1.767 7.517 -0.953 1.00 95.19 93 LYS A C 1
ATOM 718 O O . LYS A 1 93 ? -0.909 8.138 -0.345 1.00 95.19 93 LYS A O 1
ATOM 723 N N . ASN A 1 94 ? -2.592 6.676 -0.341 1.00 95.56 94 ASN A N 1
ATOM 724 C CA . ASN A 1 94 ? -2.540 6.371 1.078 1.00 95.56 94 ASN A CA 1
ATOM 725 C C . ASN A 1 94 ? -1.572 5.231 1.427 1.00 95.56 94 ASN A C 1
ATOM 727 O O . ASN A 1 94 ? -1.376 4.968 2.613 1.00 95.56 94 ASN A O 1
ATOM 731 N N . TRP A 1 95 ? -1.014 4.533 0.436 1.00 95.56 95 TRP A N 1
ATOM 732 C CA . TRP A 1 95 ? 0.125 3.649 0.663 1.00 95.56 95 TRP A CA 1
ATOM 733 C C . TRP A 1 95 ? 1.394 4.478 0.810 1.00 95.56 95 TRP A C 1
ATOM 735 O O . TRP A 1 95 ? 1.637 5.390 0.025 1.00 95.56 95 TRP A O 1
ATOM 745 N N . GLU A 1 96 ? 2.207 4.136 1.797 1.00 94.12 96 GLU A N 1
ATOM 746 C CA . GLU A 1 96 ? 3.440 4.840 2.125 1.00 94.12 96 GLU A CA 1
ATOM 747 C C . GLU A 1 96 ? 4.578 3.849 2.322 1.00 94.12 96 GLU A C 1
ATOM 749 O O . GLU A 1 96 ? 4.382 2.791 2.924 1.00 94.12 96 GLU A O 1
ATOM 754 N N . LEU A 1 97 ? 5.760 4.223 1.837 1.00 92.81 97 LEU A N 1
ATOM 755 C CA . LEU A 1 97 ? 7.011 3.544 2.127 1.00 92.81 97 LEU A CA 1
ATOM 756 C C . LEU A 1 97 ? 7.654 4.199 3.353 1.00 92.81 97 LEU A C 1
ATOM 758 O O . LEU A 1 97 ? 8.303 5.233 3.270 1.00 92.81 97 LEU A O 1
ATOM 762 N N . VAL A 1 98 ? 7.435 3.613 4.521 1.00 88.56 98 VAL A N 1
ATOM 763 C CA . VAL A 1 98 ? 7.941 4.133 5.789 1.00 88.56 98 VAL A CA 1
ATOM 764 C C . VAL A 1 98 ? 9.467 4.029 5.814 1.00 88.56 98 VAL A C 1
ATOM 766 O O . VAL A 1 98 ? 10.026 2.959 5.577 1.00 88.56 98 VAL A O 1
ATOM 769 N N . GLY A 1 99 ? 10.130 5.141 6.138 1.00 79.94 99 GLY A N 1
ATOM 770 C CA . GLY A 1 99 ? 11.592 5.242 6.208 1.00 79.94 99 GLY A CA 1
ATOM 771 C C . GLY A 1 99 ? 12.240 5.866 4.971 1.00 79.94 99 GLY A C 1
ATOM 772 O O . GLY A 1 99 ? 13.408 6.234 5.035 1.00 79.94 99 GLY A O 1
ATOM 773 N N . LEU A 1 100 ? 11.488 6.050 3.883 1.00 81.81 100 LEU A N 1
ATOM 774 C CA . LEU A 1 100 ? 11.906 6.825 2.717 1.00 81.81 100 LEU A CA 1
ATOM 775 C C . LEU A 1 100 ? 10.840 7.885 2.441 1.00 81.81 100 LEU A C 1
ATOM 777 O O . LEU A 1 100 ? 9.675 7.55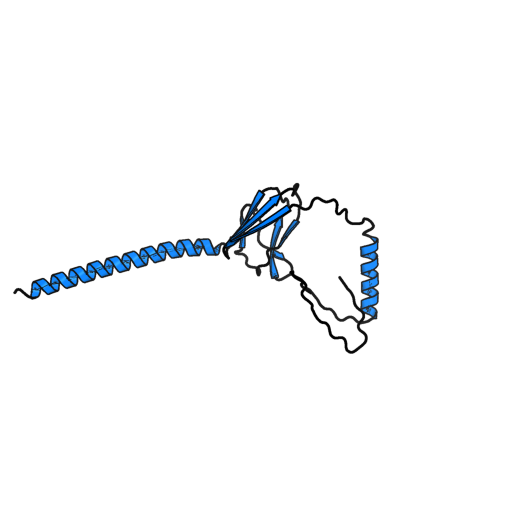6 2.241 1.00 81.81 100 LEU A O 1
ATOM 781 N N . GLU A 1 101 ? 11.224 9.160 2.441 1.00 82.19 101 GLU A N 1
ATOM 782 C CA . GLU A 1 101 ? 10.308 10.279 2.176 1.00 82.19 101 GLU A CA 1
ATOM 783 C C . GLU A 1 101 ? 9.994 10.382 0.676 1.00 82.19 101 GLU A C 1
ATOM 785 O O . GLU A 1 101 ? 10.375 11.337 0.006 1.00 82.19 101 GLU A O 1
ATOM 790 N N . GLN A 1 102 ? 9.336 9.354 0.139 1.00 89.00 102 GLN A N 1
ATOM 791 C CA . GLN A 1 102 ? 8.960 9.266 -1.265 1.00 89.00 102 GLN A CA 1
ATOM 792 C C . GLN A 1 102 ? 7.449 9.198 -1.421 1.00 89.00 102 GLN A C 1
ATOM 794 O O . GLN A 1 102 ? 6.761 8.391 -0.788 1.00 89.00 102 GLN A O 1
ATOM 799 N N . GLU A 1 103 ? 6.936 10.033 -2.316 1.00 92.44 103 GLU A N 1
ATOM 800 C CA . GLU A 1 103 ? 5.528 10.017 -2.682 1.00 92.44 103 GLU A CA 1
ATOM 801 C C . GLU A 1 103 ? 5.220 8.784 -3.549 1.00 92.44 103 GLU A C 1
ATOM 803 O O . GLU A 1 103 ? 6.034 8.387 -4.389 1.00 92.44 103 GLU A O 1
ATOM 808 N N . PRO A 1 104 ? 4.051 8.148 -3.366 1.00 94.25 104 PRO A N 1
ATOM 809 C CA . PRO A 1 104 ? 3.653 7.023 -4.189 1.00 94.25 104 PRO A CA 1
ATOM 810 C C . PRO A 1 104 ? 3.408 7.469 -5.633 1.00 94.25 104 PRO A C 1
ATOM 812 O O . PRO A 1 104 ? 2.626 8.382 -5.902 1.00 94.25 104 PRO A O 1
ATOM 815 N N . VAL A 1 105 ? 4.001 6.741 -6.572 1.00 94.38 105 VAL A N 1
ATOM 816 C CA . VAL A 1 105 ? 3.815 6.901 -8.015 1.00 94.38 105 VAL A CA 1
ATOM 817 C C . VAL A 1 105 ? 3.027 5.731 -8.601 1.00 94.38 105 VAL A C 1
ATOM 819 O O . VAL A 1 105 ? 2.937 4.650 -8.011 1.00 94.38 105 VAL A O 1
ATOM 822 N N . VAL A 1 106 ? 2.429 5.952 -9.773 1.00 93.62 106 VAL A N 1
ATOM 823 C CA . VAL A 1 106 ? 1.766 4.894 -10.542 1.00 93.62 106 VAL A CA 1
ATOM 824 C C . VAL A 1 106 ? 2.813 4.182 -11.392 1.00 93.62 106 VAL A C 1
ATOM 826 O O . VAL A 1 106 ? 3.393 4.780 -12.295 1.00 93.62 106 VAL 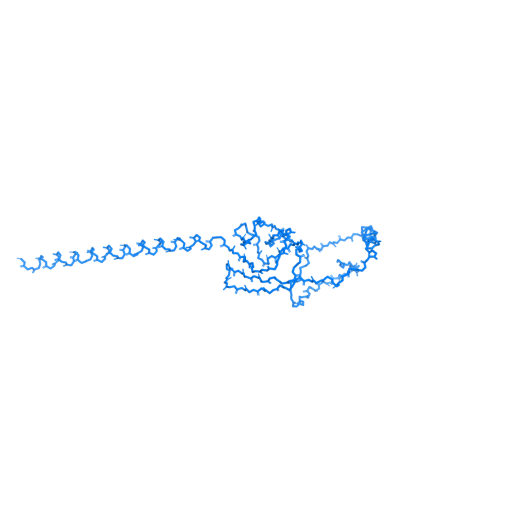A O 1
ATOM 829 N N . ILE A 1 107 ? 3.010 2.890 -11.153 1.00 87.81 107 ILE A N 1
ATOM 830 C CA . ILE A 1 107 ? 3.866 2.027 -11.971 1.00 87.81 107 ILE A CA 1
ATOM 831 C C . ILE A 1 107 ? 2.993 1.137 -12.849 1.00 87.81 107 ILE A C 1
ATOM 833 O O . ILE A 1 107 ? 1.899 0.722 -12.454 1.00 87.81 107 ILE A O 1
ATOM 837 N N . ASN A 1 108 ? 3.468 0.849 -14.063 1.00 84.81 108 ASN A N 1
ATOM 838 C CA . ASN A 1 108 ? 2.785 -0.003 -15.042 1.00 84.81 108 ASN A CA 1
ATOM 839 C C . ASN A 1 108 ? 1.326 0.421 -15.312 1.00 84.81 108 ASN A C 1
ATOM 841 O O . ASN A 1 108 ? 0.505 -0.399 -15.700 1.00 84.81 108 ASN A O 1
ATOM 845 N N . GLY A 1 109 ? 0.995 1.697 -15.082 1.00 84.94 109 GLY A N 1
ATOM 846 C CA . GLY A 1 109 ? -0.333 2.270 -15.306 1.00 84.94 109 GLY A CA 1
ATOM 847 C C . GLY A 1 109 ? -1.396 1.955 -14.247 1.00 84.94 109 GLY A C 1
ATOM 848 O O . GLY A 1 109 ? -2.489 2.506 -14.345 1.00 84.94 109 GLY A O 1
ATOM 849 N N . TYR A 1 110 ? -1.122 1.118 -13.237 1.00 86.94 110 TYR A N 1
ATOM 850 C CA . TYR A 1 110 ? -2.152 0.760 -12.247 1.00 86.94 110 TYR A CA 1
ATOM 851 C C . TYR A 1 110 ? -1.662 0.423 -10.836 1.00 86.94 110 TYR A C 1
ATOM 853 O O . TYR A 1 110 ? -2.497 0.408 -9.929 1.00 86.94 110 TYR A O 1
ATOM 861 N N . VAL A 1 111 ? -0.374 0.138 -10.610 1.00 91.94 111 VAL A N 1
ATOM 862 C CA . VAL A 1 111 ? 0.111 -0.263 -9.277 1.00 91.94 111 VAL A CA 1
ATOM 863 C C . VAL A 1 111 ? 0.784 0.877 -8.534 1.00 91.94 111 VAL A C 1
ATOM 865 O O . VAL A 1 111 ? 1.295 1.813 -9.144 1.00 91.94 111 VAL A O 1
ATOM 868 N N . ASN A 1 112 ? 0.807 0.788 -7.207 1.00 94.81 112 ASN A N 1
ATOM 869 C CA . ASN A 1 112 ? 1.654 1.651 -6.394 1.00 94.81 112 ASN A CA 1
ATOM 870 C C . ASN A 1 112 ? 3.138 1.358 -6.623 1.00 94.81 112 ASN A C 1
ATOM 872 O O . ASN A 1 112 ? 3.555 0.217 -6.832 1.00 94.81 112 ASN A O 1
ATOM 876 N N . GLY A 1 113 ? 3.947 2.391 -6.457 1.00 94.31 113 GLY A N 1
ATOM 877 C CA . GLY A 1 113 ? 5.366 2.230 -6.239 1.00 94.31 113 GLY A CA 1
ATOM 878 C C . GLY A 1 113 ? 6.051 3.515 -5.838 1.00 94.31 113 GLY A C 1
ATOM 879 O O . GLY A 1 113 ? 5.389 4.521 -5.599 1.00 94.31 113 GLY A O 1
ATOM 880 N N . TRP A 1 114 ? 7.372 3.451 -5.747 1.00 94.38 114 TRP A N 1
ATOM 881 C CA . TRP A 1 114 ? 8.215 4.546 -5.282 1.00 94.38 114 TRP A CA 1
ATOM 882 C C . TRP A 1 114 ? 9.523 4.548 -6.059 1.00 94.38 114 TRP A C 1
ATOM 884 O O . TRP A 1 114 ? 10.124 3.492 -6.276 1.00 94.38 114 TRP A O 1
ATOM 894 N N . GLU A 1 115 ? 9.961 5.735 -6.460 1.00 91.75 115 GLU A N 1
ATOM 895 C CA . GLU A 1 115 ? 11.301 5.947 -6.996 1.00 91.75 115 GLU A CA 1
ATOM 896 C C . GLU A 1 115 ? 12.269 6.052 -5.820 1.00 91.75 115 GLU A C 1
ATOM 898 O O . GLU A 1 115 ? 12.112 6.898 -4.941 1.00 91.75 115 GLU A O 1
ATOM 903 N N . ILE A 1 116 ? 13.247 5.152 -5.767 1.00 88.38 116 ILE A N 1
ATOM 904 C CA . ILE A 1 116 ? 14.236 5.105 -4.696 1.00 88.38 116 ILE A CA 1
ATOM 905 C C . ILE A 1 116 ? 15.567 5.584 -5.276 1.00 88.38 116 ILE A C 1
ATOM 907 O O . ILE A 1 116 ? 16.198 4.836 -6.028 1.00 88.38 116 ILE A O 1
ATOM 911 N N . PRO A 1 117 ? 16.001 6.816 -4.953 1.00 84.81 117 PRO A N 1
ATOM 912 C CA . PRO A 1 117 ? 17.241 7.375 -5.482 1.00 84.81 117 PRO A CA 1
ATOM 913 C C . PRO A 1 117 ? 18.459 6.621 -4.950 1.00 84.81 117 PRO A C 1
ATOM 915 O O . PRO A 1 117 ? 19.423 6.422 -5.684 1.00 84.81 117 PRO A O 1
ATOM 918 N N . GLU A 1 118 ? 18.385 6.162 -3.702 1.00 85.81 118 GLU A N 1
ATOM 919 C CA . GLU A 1 118 ? 19.448 5.432 -3.030 1.00 85.81 118 GLU A CA 1
ATOM 920 C C . GLU A 1 118 ? 18.839 4.344 -2.142 1.00 85.81 118 GLU A C 1
ATOM 922 O O . GLU A 1 118 ? 18.312 4.618 -1.062 1.00 85.81 118 GLU A O 1
ATOM 927 N N . LEU A 1 119 ? 18.856 3.102 -2.626 1.00 84.38 119 LEU A N 1
ATOM 928 C CA . LEU A 1 119 ? 18.445 1.942 -1.850 1.00 84.38 119 LEU A CA 1
ATOM 929 C C . LEU A 1 119 ? 19.642 1.431 -1.050 1.00 84.38 119 LEU A C 1
ATOM 931 O O . LEU A 1 119 ? 20.679 1.072 -1.614 1.00 84.38 119 LEU A O 1
ATOM 935 N N . THR A 1 120 ? 19.489 1.383 0.266 1.00 87.75 120 THR A N 1
ATOM 936 C CA . THR A 1 120 ? 20.505 0.887 1.193 1.00 87.75 120 THR A CA 1
ATOM 937 C C . THR A 1 120 ? 20.050 -0.418 1.834 1.00 87.75 120 THR A C 1
ATOM 939 O O . THR A 1 120 ? 18.911 -0.861 1.678 1.00 87.75 120 THR A O 1
ATOM 942 N N . ASP A 1 121 ? 20.970 -1.081 2.523 1.00 89.44 121 ASP A N 1
ATOM 943 C CA . ASP A 1 121 ? 20.634 -2.285 3.270 1.00 89.44 121 ASP A CA 1
ATOM 944 C C . ASP A 1 121 ? 19.800 -1.911 4.496 1.00 89.44 121 ASP A C 1
ATOM 946 O O . ASP A 1 121 ? 20.180 -1.037 5.279 1.00 89.44 121 ASP A O 1
ATOM 950 N N . GLY A 1 122 ? 18.677 -2.596 4.692 1.00 89.25 122 GLY A N 1
ATOM 951 C CA . GLY A 1 122 ? 17.765 -2.261 5.776 1.00 89.25 122 GLY A CA 1
ATOM 952 C C . GLY A 1 122 ? 16.425 -2.973 5.712 1.00 89.25 122 GLY A C 1
ATOM 953 O O . GLY A 1 122 ? 16.143 -3.749 4.796 1.00 89.25 122 GLY A O 1
ATOM 954 N N . ASP A 1 123 ? 15.618 -2.694 6.731 1.00 91.44 123 ASP A N 1
ATOM 955 C CA . ASP A 1 123 ? 14.226 -3.115 6.822 1.00 91.44 123 ASP A CA 1
ATOM 956 C C . ASP A 1 123 ? 13.331 -1.944 6.433 1.00 91.44 123 ASP A C 1
ATOM 958 O O . ASP A 1 123 ? 13.364 -0.875 7.046 1.00 91.44 123 ASP A O 1
ATOM 962 N N . TYR A 1 124 ? 12.513 -2.164 5.416 1.00 91.81 124 TYR A N 1
ATOM 963 C CA . TYR A 1 124 ? 11.573 -1.185 4.905 1.00 91.81 124 TYR A CA 1
ATOM 964 C C . TYR A 1 124 ? 10.151 -1.680 5.109 1.00 91.81 124 TYR A C 1
ATOM 966 O O . TYR A 1 124 ? 9.865 -2.880 5.067 1.00 91.81 124 TYR A O 1
ATOM 974 N N . VAL A 1 125 ? 9.230 -0.743 5.313 1.00 94.69 125 VAL A N 1
ATOM 975 C CA . VAL A 1 125 ? 7.832 -1.068 5.593 1.00 94.69 125 VAL A CA 1
ATOM 976 C C . VAL A 1 125 ? 6.931 -0.314 4.634 1.00 94.69 125 VAL A C 1
ATOM 978 O O . VAL A 1 125 ? 7.008 0.902 4.532 1.00 94.69 125 VAL A O 1
ATOM 981 N N . ILE A 1 126 ? 6.025 -1.030 3.974 1.00 94.94 126 ILE A N 1
ATOM 982 C CA . ILE A 1 126 ? 4.926 -0.434 3.214 1.00 94.94 126 ILE A CA 1
ATOM 983 C C . ILE A 1 126 ? 3.664 -0.514 4.072 1.00 94.94 126 ILE A C 1
ATOM 985 O O . ILE A 1 126 ? 3.239 -1.608 4.458 1.00 94.94 126 ILE A O 1
ATOM 989 N N . GLU A 1 127 ? 3.054 0.631 4.372 1.00 95.25 127 GLU A N 1
ATOM 990 C CA . GLU A 1 127 ? 1.880 0.733 5.246 1.00 95.25 127 GLU A CA 1
ATOM 991 C C . GLU A 1 127 ? 0.747 1.540 4.598 1.00 95.25 127 GLU A C 1
ATOM 993 O O . GLU A 1 127 ? 0.973 2.493 3.854 1.00 95.25 127 GLU A O 1
ATOM 998 N N . TYR A 1 128 ? -0.497 1.160 4.893 1.00 95.31 128 TYR A N 1
ATOM 999 C CA . TYR A 1 128 ? -1.686 1.896 4.471 1.00 95.31 128 TYR A CA 1
ATOM 1000 C C . TYR A 1 128 ? -2.130 2.905 5.542 1.00 95.31 128 TYR A C 1
ATOM 1002 O O . TYR A 1 128 ? -2.702 2.522 6.566 1.00 95.31 128 TYR A O 1
ATOM 1010 N N . LYS A 1 129 ? -1.934 4.208 5.292 1.00 93.00 129 LYS A N 1
ATOM 1011 C CA . LYS A 1 129 ? -2.213 5.311 6.239 1.00 93.00 129 LYS A CA 1
ATOM 1012 C C . LYS A 1 129 ? -3.597 5.239 6.917 1.00 93.00 129 LYS A C 1
ATOM 1014 O O . LYS A 1 129 ? -3.656 5.382 8.140 1.00 93.00 129 LYS A O 1
ATOM 1019 N N . PRO A 1 130 ? -4.713 4.973 6.203 1.00 94.44 130 PRO A N 1
ATOM 1020 C CA . PRO A 1 130 ? -6.045 4.894 6.796 1.00 94.44 130 PRO A CA 1
ATOM 1021 C C . PRO A 1 130 ? -6.195 3.880 7.921 1.00 94.44 130 PRO A C 1
ATOM 1023 O O . PRO A 1 130 ? -7.050 4.071 8.786 1.00 94.44 130 PRO A O 1
ATOM 1026 N N . GLN A 1 131 ? -5.350 2.846 7.959 1.00 92.44 131 GLN A N 1
ATOM 1027 C CA . GLN A 1 131 ? -5.361 1.877 9.048 1.00 92.44 131 GLN A CA 1
ATOM 1028 C C . GLN A 1 131 ? -5.117 2.554 10.408 1.00 92.44 131 GLN A C 1
ATOM 1030 O O . GLN A 1 131 ? -5.751 2.195 11.400 1.00 92.44 131 GLN A O 1
ATOM 1035 N N . ARG A 1 132 ? -4.269 3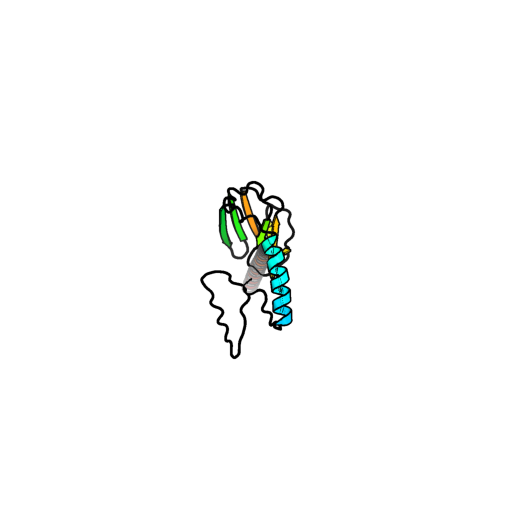.592 10.460 1.00 88.12 132 ARG A N 1
ATOM 1036 C CA . ARG A 1 132 ? -3.994 4.357 11.688 1.00 88.12 132 ARG A CA 1
ATOM 1037 C C . ARG A 1 132 ? -5.215 5.152 12.157 1.00 88.12 132 ARG A C 1
ATOM 1039 O O . ARG A 1 132 ? -5.549 5.122 13.340 1.00 88.12 132 ARG A O 1
ATOM 1046 N N . TYR A 1 133 ? -5.922 5.812 11.237 1.00 91.50 133 TYR A N 1
ATOM 1047 C CA . TYR A 1 133 ? -7.148 6.554 11.563 1.00 91.50 133 TYR A CA 1
ATOM 1048 C C . TYR A 1 133 ? -8.276 5.628 12.022 1.00 91.50 133 TYR A C 1
ATOM 1050 O O . TYR A 1 133 ? -9.018 5.969 12.942 1.00 91.50 133 TYR A O 1
ATOM 1058 N N . PHE A 1 134 ? -8.375 4.437 11.427 1.00 93.94 134 PHE A N 1
ATOM 1059 C CA . PHE A 1 134 ? -9.328 3.421 11.856 1.00 93.94 134 PHE A CA 1
ATOM 1060 C C . PHE A 1 134 ? -9.099 3.002 13.315 1.00 93.94 134 PHE A C 1
ATOM 1062 O O . PHE A 1 134 ? -10.058 2.944 14.088 1.00 93.94 134 PHE A O 1
ATOM 1069 N N . TYR A 1 135 ? -7.847 2.771 13.728 1.00 91.56 135 TYR A N 1
ATOM 1070 C CA . TYR A 1 135 ? -7.543 2.438 15.124 1.00 91.56 135 TYR A CA 1
ATOM 1071 C C . TYR A 1 135 ? -7.927 3.561 16.087 1.00 91.56 135 TYR A C 1
ATOM 1073 O O . TYR A 1 135 ? -8.562 3.299 17.109 1.00 91.56 135 TYR A O 1
ATOM 1081 N N . PHE A 1 136 ? -7.621 4.812 15.740 1.00 94.69 136 PHE A N 1
ATOM 1082 C CA . PHE A 1 136 ? -8.021 5.960 16.550 1.00 94.69 136 PHE A CA 1
ATOM 1083 C C . PHE A 1 136 ? -9.549 6.057 16.689 1.00 94.69 136 PHE A C 1
ATOM 1085 O O . PHE A 1 136 ? -10.074 6.143 17.800 1.00 94.69 136 PHE A O 1
ATOM 1092 N N . GLY A 1 137 ? -10.278 5.960 15.574 1.00 96.75 137 GLY A N 1
ATOM 1093 C CA . GLY A 1 137 ? -11.742 5.979 15.574 1.00 96.75 137 GLY A CA 1
ATOM 1094 C C . GLY A 1 137 ? -12.358 4.819 16.362 1.00 96.75 137 GLY A C 1
ATOM 1095 O O . GLY A 1 137 ? -13.365 5.000 17.049 1.00 96.75 137 GLY A O 1
ATOM 1096 N N . SER A 1 138 ? -11.725 3.646 16.330 1.00 96.31 138 SER A N 1
ATOM 1097 C CA . SER A 1 138 ? -12.159 2.471 17.092 1.00 96.31 138 SER A CA 1
ATOM 1098 C C . SER A 1 138 ? -12.063 2.705 18.600 1.00 96.31 138 SER A C 1
ATOM 1100 O O . SER A 1 138 ? -13.003 2.389 19.326 1.00 96.31 138 SER A O 1
ATOM 1102 N N . ILE A 1 139 ? -10.980 3.327 19.078 1.00 97.25 139 ILE A N 1
ATOM 1103 C CA . ILE A 1 139 ? -10.813 3.672 20.499 1.00 97.25 139 ILE A CA 1
ATOM 1104 C C . ILE A 1 139 ? -11.905 4.649 20.948 1.00 97.25 139 ILE A C 1
ATOM 1106 O O . ILE A 1 139 ? -12.579 4.404 21.948 1.00 97.25 139 ILE A O 1
ATOM 1110 N N . VAL A 1 140 ? -12.130 5.723 20.185 1.00 97.94 140 VAL A N 1
ATOM 1111 C CA . VAL A 1 140 ? -13.170 6.721 20.499 1.00 97.94 140 VAL A CA 1
ATOM 1112 C C . VAL A 1 140 ? -14.561 6.080 20.533 1.00 97.94 140 VAL A C 1
ATOM 1114 O O . VAL A 1 140 ? -15.358 6.349 21.436 1.00 97.94 140 VAL A O 1
ATOM 1117 N N . SER A 1 141 ? -14.843 5.185 19.586 1.00 97.94 141 SER A N 1
ATOM 1118 C CA . SER A 1 141 ? -16.119 4.468 19.511 1.00 97.94 141 SER A CA 1
ATOM 1119 C C . SER A 1 141 ? -16.332 3.550 20.716 1.00 97.94 141 SER A C 1
ATOM 1121 O O . SER A 1 141 ? -17.416 3.546 21.297 1.00 97.94 141 SER A O 1
ATOM 1123 N N . LEU A 1 142 ? -15.296 2.820 21.142 1.00 98.06 142 LEU A N 1
ATOM 1124 C CA . LEU A 1 142 ? -15.355 1.948 22.318 1.00 98.06 142 LEU A CA 1
ATOM 1125 C C . LEU A 1 142 ? -15.578 2.733 23.613 1.00 98.06 142 LEU A C 1
ATOM 1127 O O . LEU A 1 142 ? -16.396 2.323 24.434 1.00 98.06 142 LEU A O 1
ATOM 1131 N N . LEU A 1 143 ? -14.911 3.878 23.784 1.00 98.19 143 LEU A N 1
ATOM 1132 C CA . LEU A 1 143 ? -15.128 4.753 24.941 1.00 98.19 143 LEU A CA 1
ATOM 1133 C C . LEU A 1 143 ? -16.558 5.302 24.973 1.00 98.19 143 LEU A C 1
ATOM 1135 O O . LEU A 1 143 ? -17.204 5.291 26.020 1.00 98.19 143 LEU A O 1
ATOM 1139 N N . THR A 1 144 ? -17.075 5.723 23.818 1.00 98.12 144 THR A N 1
ATOM 1140 C CA . THR A 1 144 ? -18.452 6.220 23.688 1.00 98.12 144 THR A CA 1
ATOM 1141 C C . THR A 1 144 ? -19.462 5.131 24.037 1.00 98.12 144 THR A C 1
ATOM 1143 O O . THR A 1 144 ? -20.365 5.350 24.845 1.00 98.12 144 THR A O 1
ATOM 1146 N N . LEU A 1 145 ? -19.287 3.931 23.477 1.00 98.19 145 LEU A N 1
ATOM 1147 C CA . LEU A 1 145 ? -20.144 2.787 23.769 1.00 98.19 145 LEU A CA 1
ATOM 1148 C C . LEU A 1 145 ? -20.087 2.413 25.256 1.00 98.19 145 LEU A C 1
ATOM 1150 O O . LEU A 1 145 ? -21.130 2.197 25.868 1.00 98.19 145 LEU A O 1
ATOM 1154 N N . GLY A 1 146 ? -18.892 2.398 25.853 1.00 98.12 146 GLY A N 1
ATOM 1155 C CA . GLY A 1 146 ? -18.704 2.153 27.283 1.00 98.12 146 GLY A CA 1
ATOM 1156 C C . GLY A 1 146 ? -19.440 3.172 28.155 1.00 98.12 146 GLY A C 1
ATOM 1157 O O . GLY A 1 146 ? -20.154 2.788 29.082 1.00 98.12 146 GLY A O 1
ATOM 1158 N N . GLY A 1 147 ? -19.348 4.460 27.813 1.00 97.94 147 GLY A N 1
ATOM 1159 C CA . GLY A 1 147 ? -20.078 5.530 28.496 1.00 97.94 147 GLY A CA 1
ATOM 1160 C C . GLY A 1 147 ? -21.598 5.378 28.395 1.00 97.94 147 GLY A C 1
ATOM 1161 O O . GLY A 1 147 ? -22.304 5.542 29.389 1.00 97.94 147 GLY A O 1
ATOM 1162 N N . LEU A 1 148 ? -22.113 4.993 27.223 1.00 97.88 148 LEU A N 1
ATOM 1163 C CA . LEU A 1 148 ? -23.543 4.735 27.027 1.00 97.88 148 LEU A CA 1
ATOM 1164 C C . LEU A 1 148 ? -24.030 3.534 27.843 1.00 97.88 148 LEU A C 1
ATOM 1166 O O . LEU A 1 148 ? -25.086 3.607 28.471 1.00 97.88 148 LEU A O 1
ATOM 1170 N N . VAL A 1 149 ? -23.265 2.440 27.868 1.00 97.69 149 VAL A N 1
ATOM 1171 C CA . VAL A 1 149 ? -23.596 1.261 28.681 1.00 97.69 149 VAL A CA 1
ATOM 1172 C C . VAL A 1 149 ? -23.630 1.626 30.164 1.00 97.69 149 VAL A C 1
ATOM 1174 O O . VAL A 1 149 ? -24.593 1.284 30.849 1.00 97.69 149 VAL A O 1
ATOM 1177 N N . PHE A 1 150 ? -22.634 2.370 30.648 1.00 97.56 150 PHE A N 1
ATOM 1178 C CA . PHE A 1 150 ? -22.597 2.857 32.027 1.00 97.56 150 PHE A CA 1
ATOM 1179 C C . PHE A 1 150 ? -23.822 3.721 32.362 1.00 97.56 150 PHE A C 1
ATOM 1181 O O . PHE A 1 150 ? -24.523 3.455 33.338 1.00 97.56 150 PHE A O 1
ATOM 1188 N N . TYR A 1 151 ? -24.150 4.690 31.502 1.00 96.69 151 TYR A N 1
ATOM 1189 C CA . TYR A 1 151 ? -25.330 5.540 31.661 1.00 96.69 151 TYR A CA 1
ATOM 1190 C C . TYR A 1 151 ? -26.636 4.732 31.744 1.00 96.69 151 TYR A C 1
ATOM 1192 O O . TYR A 1 151 ? -27.489 5.002 32.592 1.00 96.69 151 TYR A O 1
ATOM 1200 N N . LEU A 1 152 ? -26.801 3.713 30.894 1.00 96.50 152 LEU A N 1
ATOM 1201 C CA . LEU A 1 152 ? -27.989 2.856 30.903 1.00 96.50 152 LEU A CA 1
ATOM 1202 C C . LEU A 1 152 ? -28.099 2.015 32.180 1.00 96.50 152 LEU A C 1
ATOM 1204 O O . LEU A 1 152 ? -29.214 1.798 32.664 1.00 96.50 152 LEU A O 1
ATOM 1208 N N . ILE A 1 153 ? -26.974 1.555 32.733 1.00 96.31 153 ILE A N 1
ATOM 1209 C CA . ILE A 1 153 ? -26.941 0.821 34.004 1.00 96.31 153 ILE A CA 1
ATOM 1210 C C . ILE A 1 153 ? -27.412 1.731 35.139 1.00 96.31 153 ILE A C 1
ATOM 1212 O O . ILE A 1 153 ? -28.370 1.375 35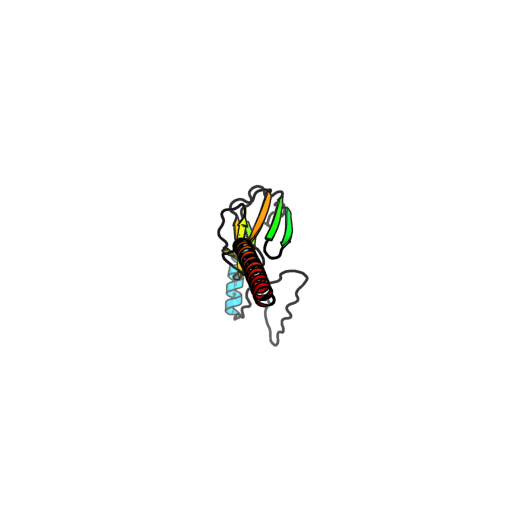.828 1.00 96.31 153 ILE A O 1
ATOM 1216 N N . GLU A 1 154 ? -26.836 2.926 35.270 1.00 94.56 154 GLU A N 1
ATOM 1217 C CA . GLU A 1 154 ? -27.239 3.914 36.279 1.00 94.56 154 GLU A CA 1
ATOM 1218 C C . GLU A 1 154 ? -28.725 4.276 36.151 1.00 94.56 154 GLU A C 1
ATOM 1220 O O . GLU A 1 154 ? -29.496 4.177 37.109 1.00 94.56 154 GLU A O 1
ATOM 1225 N N . ALA A 1 155 ? -29.185 4.585 34.935 1.00 92.31 155 ALA A N 1
ATOM 1226 C CA . ALA A 1 155 ? -30.584 4.919 34.681 1.00 92.31 155 ALA A CA 1
ATOM 1227 C C . ALA A 1 155 ? -31.550 3.770 35.028 1.00 92.31 155 ALA A C 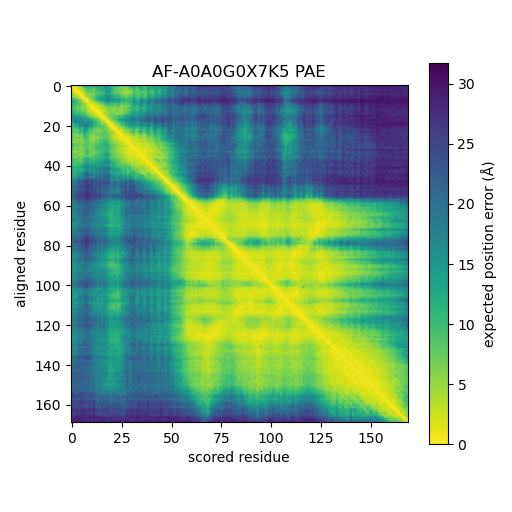1
ATOM 1229 O O . ALA A 1 155 ? -32.689 4.013 35.448 1.00 92.31 155 ALA A O 1
ATOM 1230 N N . LYS A 1 156 ? -31.128 2.511 34.851 1.00 92.81 156 LYS A N 1
ATOM 1231 C CA . LYS A 1 156 ? -31.912 1.330 35.233 1.00 92.81 156 LYS A CA 1
ATOM 1232 C C . LYS A 1 156 ? -31.923 1.136 36.749 1.00 92.81 156 LYS A C 1
ATOM 1234 O O . LYS A 1 156 ? -32.996 0.887 37.298 1.00 92.81 156 LYS A O 1
ATOM 1239 N N . LEU A 1 157 ? -30.779 1.274 37.422 1.00 89.69 157 LEU A N 1
ATOM 1240 C CA . LEU A 1 157 ? -30.668 1.155 38.880 1.00 89.69 157 LEU A CA 1
ATOM 1241 C C . LEU A 1 157 ? -31.536 2.199 39.592 1.00 89.69 157 LEU A C 1
ATOM 1243 O O . LEU A 1 157 ? -32.321 1.842 40.474 1.00 89.69 157 LEU A O 1
ATOM 1247 N N . VAL A 1 158 ? -31.494 3.454 39.136 1.00 89.44 158 VAL A N 1
ATOM 1248 C CA . VAL A 1 158 ? -32.350 4.536 39.648 1.00 89.44 158 VAL A CA 1
ATOM 1249 C C . VAL A 1 158 ? -33.835 4.230 39.425 1.00 89.44 158 VAL A C 1
ATOM 1251 O O . VAL A 1 158 ? -34.649 4.378 40.334 1.00 89.44 158 VAL A O 1
ATOM 1254 N N . ARG A 1 159 ? -34.231 3.739 38.243 1.00 86.69 159 ARG A N 1
ATOM 1255 C CA . ARG A 1 159 ? -35.638 3.359 38.004 1.00 86.69 159 ARG A CA 1
ATOM 1256 C C . ARG A 1 159 ? -36.110 2.223 38.914 1.00 86.69 159 ARG A C 1
ATOM 1258 O O . ARG A 1 159 ? -37.258 2.241 39.360 1.00 86.69 159 ARG A O 1
ATOM 1265 N N . VAL A 1 160 ? -35.256 1.237 39.190 1.00 86.50 160 VAL A N 1
ATOM 1266 C CA . VAL A 1 160 ? -35.584 0.112 40.082 1.00 86.50 160 VAL A CA 1
ATOM 1267 C C . VAL A 1 160 ? -35.733 0.577 41.533 1.00 86.50 160 VAL A C 1
ATOM 1269 O O . VAL A 1 160 ? -36.683 0.154 42.197 1.00 86.50 160 VAL A O 1
ATOM 1272 N N . SER A 1 161 ? -34.859 1.463 42.023 1.00 79.25 161 SER A N 1
ATOM 1273 C CA . SER A 1 161 ? -34.942 1.983 43.396 1.00 79.25 161 SER A CA 1
ATOM 1274 C C . SER A 1 161 ? -36.224 2.794 43.626 1.00 79.25 161 SER A C 1
ATOM 1276 O O . SER A 1 161 ? -36.941 2.546 44.598 1.00 79.25 161 SER A O 1
ATOM 1278 N N . VAL A 1 162 ? -36.594 3.667 42.682 1.00 80.25 162 VAL A N 1
ATOM 1279 C CA . VAL A 1 162 ? -37.836 4.461 42.742 1.00 80.25 162 VAL A CA 1
ATOM 1280 C C . VAL A 1 162 ? -39.081 3.568 42.772 1.00 80.25 162 VAL A C 1
ATOM 1282 O O . VAL A 1 162 ? -40.023 3.833 43.521 1.00 80.25 162 VAL A O 1
ATOM 1285 N N . ARG A 1 163 ? -39.101 2.477 41.995 1.00 75.44 163 ARG A N 1
ATOM 1286 C CA . ARG A 1 163 ? -40.250 1.558 41.945 1.00 75.44 163 ARG A CA 1
ATOM 1287 C C . ARG A 1 163 ? -40.431 0.764 43.245 1.00 75.44 163 ARG A C 1
ATOM 1289 O O . ARG A 1 163 ? -41.568 0.507 43.626 1.00 75.44 163 ARG A O 1
ATOM 1296 N N . ARG A 1 164 ? -39.341 0.413 43.943 1.00 68.12 164 ARG A N 1
ATOM 1297 C CA . ARG A 1 164 ? -39.405 -0.238 45.267 1.00 68.12 164 ARG A CA 1
ATOM 1298 C C . ARG A 1 164 ? -39.964 0.690 46.350 1.00 68.12 164 ARG A C 1
ATOM 1300 O O . ARG A 1 164 ? -40.774 0.240 47.150 1.00 68.12 164 ARG A O 1
ATOM 1307 N N . SER A 1 165 ? -39.600 1.974 46.338 1.00 70.31 165 SER A N 1
ATOM 1308 C CA . SER A 1 165 ? -40.088 2.956 47.323 1.00 70.31 165 SER A CA 1
ATOM 1309 C C . SER A 1 165 ? -41.611 3.160 47.276 1.00 70.31 165 SER A C 1
ATOM 1311 O O . SER A 1 165 ? -42.238 3.244 48.325 1.00 70.31 165 SER A O 1
ATOM 1313 N N . LYS A 1 166 ? -42.232 3.157 46.087 1.00 64.56 166 LYS A N 1
ATOM 1314 C CA . LYS A 1 166 ? -43.695 3.311 45.932 1.00 64.56 166 LYS A CA 1
ATOM 1315 C C . LYS A 1 166 ? -44.528 2.070 46.288 1.00 64.56 166 LYS A C 1
ATOM 1317 O O . LYS A 1 166 ? -45.745 2.149 46.268 1.00 64.56 166 LYS A O 1
ATOM 1322 N N . SER A 1 167 ? -43.903 0.923 46.556 1.00 61.47 167 SER A N 1
ATOM 1323 C CA . SER A 1 167 ? -44.599 -0.342 46.851 1.00 61.47 167 SER A CA 1
ATOM 1324 C C . SER A 1 167 ? -44.813 -0.590 48.353 1.00 61.47 167 SER A C 1
ATOM 1326 O O . SER A 1 167 ? -45.428 -1.594 48.697 1.00 61.47 167 SER A O 1
ATOM 1328 N N . HIS A 1 168 ? -44.250 0.241 49.235 1.00 56.81 168 HIS A N 1
ATOM 1329 C CA . HIS A 1 168 ? -44.283 0.063 50.699 1.00 56.81 168 HIS A CA 1
ATOM 1330 C C . HIS A 1 168 ? -44.967 1.230 51.444 1.00 56.81 168 HIS A C 1
ATOM 1332 O O . HIS A 1 168 ? -44.827 1.336 52.660 1.00 56.81 168 HIS A O 1
ATOM 1338 N N . GLY A 1 169 ? -45.685 2.105 50.735 1.00 50.19 169 GLY A N 1
ATOM 1339 C CA . GLY A 1 169 ? -46.579 3.120 51.309 1.00 50.19 169 GLY A CA 1
ATOM 1340 C C . GLY A 1 169 ? -47.983 2.921 50.770 1.00 50.19 169 GLY A C 1
ATOM 1341 O O . GLY A 1 169 ? -48.932 3.187 51.533 1.00 50.19 169 GLY A O 1
#

Solvent-accessible surface area (backbone atoms only — not comparable to full-atom values): 10441 Å² total; per-residue (Å²): 138,87,87,78,90,84,83,71,94,81,82,82,81,87,77,81,71,91,72,91,83,76,82,87,75,87,82,91,71,55,76,69,57,50,53,53,51,52,54,53,52,50,56,55,55,70,69,51,81,60,79,79,72,78,81,60,71,68,49,50,72,52,78,44,80,78,50,102,56,32,34,39,35,38,36,40,66,31,84,56,40,64,50,71,52,76,41,100,44,73,57,51,85,50,43,38,48,53,96,49,103,47,71,58,40,73,39,98,85,47,20,25,21,35,73,35,77,62,34,58,64,44,80,38,36,42,37,38,54,64,59,59,55,50,54,54,53,48,53,56,50,51,54,51,52,52,52,51,54,52,51,53,49,52,56,48,53,54,54,54,54,57,56,56,60,71,71,78,118

Mean predicted aligned error: 13.52 Å

Nearest PDB structures (foldseek):
  2eab-assembly2_B  TM=6.747E-01  e=4.161E-01  Bifidobacterium bifidum
  1rt7-assembly1_B  TM=3.081E-01  e=4.452E+00  HIV-1 M:B_HXB2R
  7z2g-assembly1_B  TM=2.873E-01  e=3.743E+00  Human immunodeficiency virus type 1 BH10
  3lan-assembly1_B  TM=2.627E-01  e=3.334E+00  HIV-1 M:B_HXB2R
  4b3q-assembly1_B  TM=1.559E-01  e=8.408E+00  Huma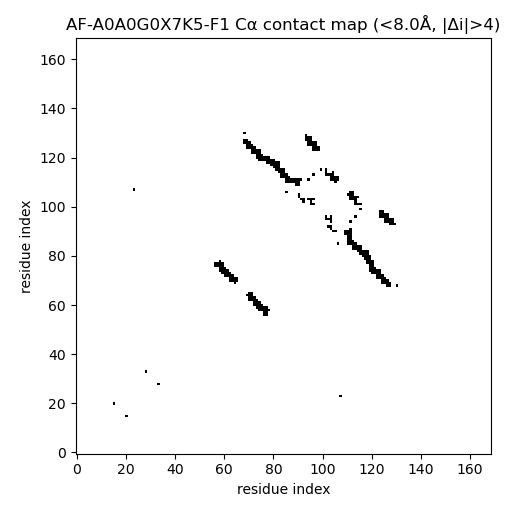n immunodeficiency virus 1

pLDDT: mean 79.58, std 16.07, range [41.97, 98.19]

Organism: NCBI:txid1619119